Protein AF-R9K2A7-F1 (afdb_monomer)

Mean predicted aligned error: 7.9 Å

Radius of gyration: 16.54 Å; Cα contacts (8 Å, |Δi|>4): 58; chains: 1; bounding box: 51×15×39 Å

Foldseek 3Di:
DDDPPFPDKDKDWDKADDPPPPQIDIDIDIDTDDDPVVVVVVVVVSVVVVVVVNVVSCVVRVVPD

Structure (mmCIF, N/CA/C/O backbone):
data_AF-R9K2A7-F1
#
_entry.id   AF-R9K2A7-F1
#
loop_
_atom_site.group_PDB
_atom_site.id
_atom_site.type_symbol
_atom_site.label_atom_id
_atom_site.label_alt_id
_atom_site.label_comp_id
_atom_site.label_asym_id
_atom_site.label_entity_id
_atom_site.label_seq_id
_atom_site.pdbx_PDB_ins_code
_atom_site.Cartn_x
_atom_site.Cartn_y
_atom_site.Cartn_z
_atom_site.occupancy
_atom_site.B_iso_or_equiv
_atom_site.auth_seq_id
_atom_site.auth_comp_id
_atom_site.auth_asym_id
_atom_site.auth_atom_id
_atom_site.pdbx_PDB_model_num
ATOM 1 N N . MET A 1 1 ? -29.187 -8.591 20.179 1.00 40.06 1 MET A N 1
ATOM 2 C CA . MET A 1 1 ? -27.875 -8.902 19.575 1.00 40.06 1 MET A CA 1
ATOM 3 C C . MET A 1 1 ? -27.585 -7.756 18.625 1.00 40.06 1 MET A C 1
ATOM 5 O O . MET A 1 1 ? -28.418 -7.511 17.767 1.00 40.06 1 MET A O 1
ATOM 9 N N . ALA A 1 2 ? -26.556 -6.950 18.887 1.00 42.78 2 ALA A N 1
ATOM 10 C CA . ALA A 1 2 ? -26.282 -5.762 18.082 1.00 42.78 2 ALA A CA 1
ATOM 11 C C . ALA A 1 2 ? -25.514 -6.183 16.826 1.00 42.78 2 ALA A C 1
ATOM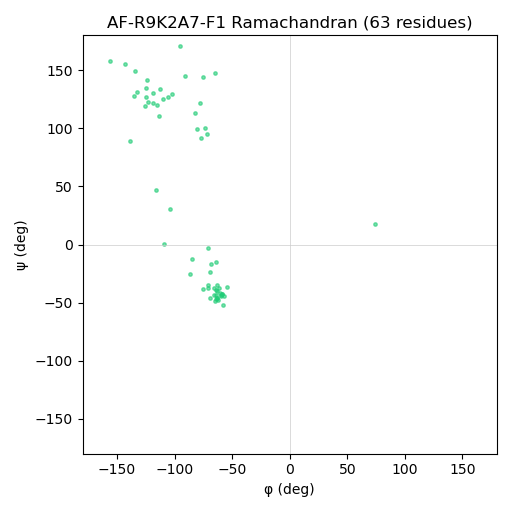 13 O O . ALA A 1 2 ? -24.389 -6.666 16.920 1.00 42.78 2 ALA A O 1
ATOM 14 N N . GLU A 1 3 ? -26.156 -6.044 15.671 1.00 47.91 3 GLU A N 1
ATOM 15 C CA . GLU A 1 3 ? -25.525 -6.198 14.367 1.00 47.91 3 GLU A CA 1
ATOM 16 C C . GLU A 1 3 ? -24.656 -4.955 14.142 1.00 47.91 3 GLU A C 1
ATOM 18 O O . GLU A 1 3 ? -25.160 -3.863 13.882 1.00 47.91 3 GLU A O 1
ATOM 23 N N . V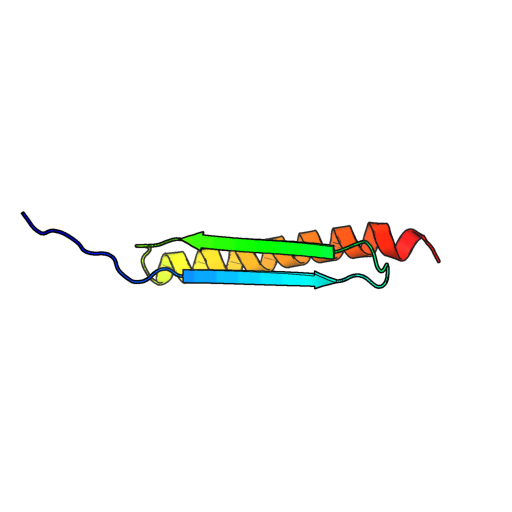AL A 1 4 ? -23.345 -5.080 14.360 1.00 52.78 4 VAL A N 1
ATOM 24 C CA . VAL A 1 4 ? -22.406 -3.989 14.084 1.00 52.78 4 VAL A CA 1
ATOM 25 C C . VAL A 1 4 ? -22.191 -3.960 12.574 1.00 52.78 4 VAL A C 1
ATOM 27 O O . VAL A 1 4 ? -21.330 -4.659 12.046 1.00 52.78 4 VAL A O 1
ATOM 30 N N . GLN A 1 5 ? -23.001 -3.172 11.868 1.00 50.38 5 GLN A N 1
ATOM 31 C CA . GLN A 1 5 ? -22.736 -2.833 10.473 1.00 50.3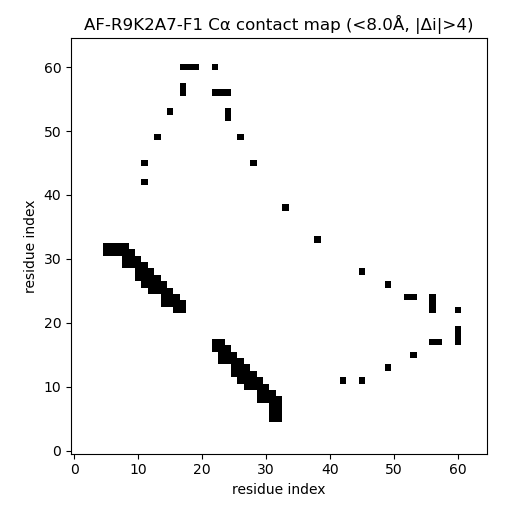8 5 GLN A CA 1
ATOM 32 C C . GLN A 1 5 ? -21.557 -1.866 10.430 1.00 50.38 5 GLN A C 1
ATOM 34 O O . GLN A 1 5 ? -21.689 -0.659 10.618 1.00 50.38 5 GLN A O 1
ATOM 39 N N . ILE A 1 6 ? -20.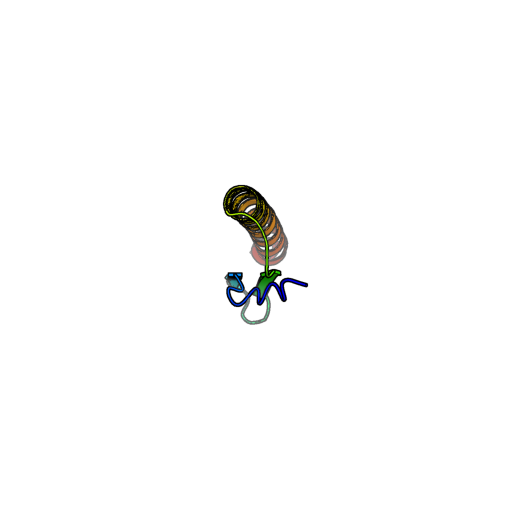371 -2.422 10.228 1.00 55.28 6 ILE A N 1
ATOM 40 C CA . ILE A 1 6 ? -19.174 -1.647 9.948 1.00 55.28 6 ILE A CA 1
ATOM 41 C C . ILE A 1 6 ? -19.210 -1.283 8.461 1.00 55.28 6 ILE A C 1
ATOM 43 O O . ILE A 1 6 ? -18.856 -2.095 7.617 1.00 55.28 6 ILE A O 1
ATOM 47 N N . THR A 1 7 ? -19.637 -0.065 8.132 1.00 55.97 7 THR A N 1
ATOM 48 C CA . THR A 1 7 ? -19.707 0.429 6.743 1.00 55.97 7 THR A CA 1
ATOM 49 C C . THR A 1 7 ? -18.770 1.614 6.502 1.00 55.97 7 THR A C 1
ATOM 51 O O . THR A 1 7 ? -19.173 2.626 5.933 1.00 55.97 7 THR A O 1
ATOM 54 N N . SER A 1 8 ? -17.514 1.531 6.948 1.00 64.44 8 SER A N 1
ATOM 55 C CA . SER A 1 8 ? -16.478 2.489 6.536 1.00 64.44 8 SER A CA 1
ATOM 56 C C . SER A 1 8 ? -15.157 1.773 6.263 1.00 64.44 8 SER A C 1
ATOM 58 O O . SER A 1 8 ? -14.330 1.581 7.160 1.00 64.44 8 SER A O 1
ATOM 60 N N . GLY A 1 9 ? -14.972 1.340 5.020 1.00 78.38 9 GLY A N 1
ATOM 61 C CA . GLY A 1 9 ? -13.686 0.846 4.549 1.00 78.38 9 GLY A CA 1
ATOM 62 C C . GLY A 1 9 ? -12.706 1.986 4.292 1.00 78.38 9 GLY A C 1
ATOM 63 O O . GLY A 1 9 ? -13.085 3.062 3.830 1.00 78.38 9 GLY A O 1
ATOM 64 N N . VAL A 1 10 ? -11.430 1.744 4.575 1.00 85.81 10 VAL A N 1
ATOM 65 C CA . VAL A 1 10 ? -10.324 2.646 4.244 1.00 85.81 10 VAL A CA 1
ATOM 66 C C . VAL A 1 10 ? -9.457 1.962 3.197 1.00 85.81 10 VAL A C 1
ATOM 68 O O . VAL A 1 10 ? -9.125 0.782 3.314 1.00 85.81 10 VAL A O 1
ATOM 71 N N . THR A 1 11 ? -9.099 2.708 2.153 1.00 91.50 11 THR A N 1
ATOM 72 C CA . THR A 1 11 ? -8.170 2.262 1.112 1.00 91.50 11 THR A CA 1
ATOM 73 C C . THR A 1 11 ? -7.012 3.246 1.024 1.00 91.50 11 THR A C 1
ATOM 75 O O . THR A 1 11 ? -7.225 4.431 0.770 1.00 91.50 11 THR A O 1
ATOM 78 N N . PHE A 1 12 ? -5.788 2.756 1.199 1.00 90.88 12 PHE A N 1
ATOM 79 C CA . PHE A 1 12 ? -4.572 3.474 0.830 1.00 90.88 12 PHE A CA 1
ATOM 80 C C . PHE A 1 12 ? -4.046 2.906 -0.484 1.00 90.88 12 PHE A C 1
ATOM 82 O O . PHE A 1 12 ? -3.903 1.692 -0.620 1.00 90.88 12 PHE A O 1
ATOM 89 N N . GLN A 1 13 ? -3.770 3.781 -1.447 1.00 93.25 13 GLN A N 1
ATOM 90 C CA . GLN A 1 13 ? -3.221 3.410 -2.747 1.00 93.25 1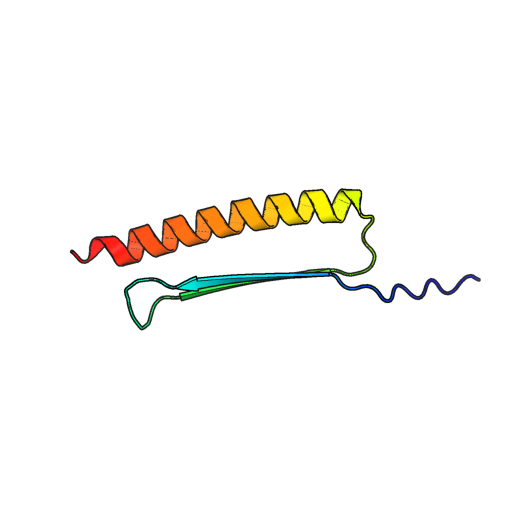3 GLN A CA 1
ATOM 91 C C . GLN A 1 13 ? -2.047 4.330 -3.077 1.00 93.25 13 GLN A C 1
ATOM 93 O O . GLN A 1 13 ? -2.158 5.551 -2.959 1.00 93.25 13 GLN A O 1
ATOM 98 N N . LYS A 1 14 ? -0.922 3.744 -3.488 1.00 92.06 14 LYS A N 1
ATOM 99 C CA . LYS A 1 14 ? 0.239 4.456 -4.028 1.00 92.06 14 LYS A CA 1
ATOM 100 C C . LYS A 1 14 ? 0.709 3.699 -5.260 1.00 92.06 14 LYS A C 1
ATOM 102 O O . LYS A 1 14 ? 0.924 2.490 -5.214 1.00 92.06 14 LYS A O 1
ATOM 107 N N . ARG A 1 15 ? 0.843 4.436 -6.358 1.00 91.00 15 ARG A N 1
ATOM 108 C CA . ARG A 1 15 ? 1.449 3.963 -7.597 1.00 91.00 15 ARG A CA 1
ATOM 109 C C . ARG A 1 15 ? 2.825 4.603 -7.713 1.00 91.00 15 ARG A C 1
ATOM 111 O O . ARG A 1 15 ? 2.935 5.819 -7.594 1.00 91.00 15 ARG A O 1
ATOM 118 N N . ILE A 1 16 ? 3.840 3.778 -7.908 1.00 88.00 16 ILE A N 1
ATOM 119 C CA . ILE A 1 16 ? 5.236 4.165 -8.082 1.00 88.00 16 ILE A CA 1
ATOM 120 C C . ILE A 1 16 ? 5.570 3.878 -9.541 1.00 88.00 16 ILE A C 1
ATOM 122 O O . ILE A 1 16 ? 5.324 2.776 -10.034 1.00 88.00 16 ILE A O 1
ATOM 126 N N . ILE A 1 17 ? 6.058 4.892 -10.241 1.00 84.19 17 ILE A N 1
ATOM 127 C CA . ILE A 1 17 ? 6.386 4.829 -11.663 1.00 84.19 17 ILE A CA 1
ATOM 128 C C . ILE A 1 17 ? 7.880 5.120 -11.760 1.00 84.19 17 ILE A C 1
ATOM 130 O O . ILE A 1 17 ? 8.339 6.077 -11.140 1.00 84.19 17 ILE A O 1
ATOM 134 N N . SER A 1 18 ? 8.617 4.285 -12.485 1.00 81.50 18 SER A N 1
ATOM 135 C CA . SER A 1 18 ? 10.021 4.547 -12.804 1.00 81.50 18 SER A CA 1
ATOM 136 C C . SER A 1 18 ? 10.154 5.209 -14.178 1.00 81.50 18 SER A C 1
ATOM 138 O O . SER A 1 18 ? 9.184 5.276 -14.938 1.00 81.50 18 SER A O 1
ATOM 140 N N . ASP A 1 19 ? 11.359 5.668 -14.510 1.00 78.88 19 ASP A N 1
ATOM 141 C CA . ASP A 1 19 ? 11.671 6.175 -15.850 1.00 78.88 19 ASP A CA 1
ATOM 142 C C . ASP A 1 19 ? 11.661 5.061 -16.917 1.00 78.88 19 ASP A C 1
ATOM 144 O O . ASP A 1 19 ? 11.536 5.341 -18.113 1.00 78.88 19 ASP A O 1
ATOM 148 N N . GLU A 1 20 ? 11.722 3.788 -16.508 1.00 80.06 20 GLU A N 1
ATOM 149 C CA . GLU A 1 20 ? 11.533 2.658 -17.409 1.00 80.06 20 GLU A CA 1
ATOM 150 C C . GLU A 1 20 ? 10.036 2.442 -17.710 1.00 80.06 20 GLU A C 1
ATOM 152 O O . GLU A 1 20 ? 9.240 2.149 -16.811 1.00 80.06 20 GLU A O 1
ATOM 157 N N . PRO A 1 21 ? 9.617 2.485 -18.991 1.00 74.12 21 PRO A N 1
ATOM 158 C CA . PRO A 1 21 ? 8.202 2.468 -19.376 1.00 74.12 21 PRO A CA 1
ATOM 159 C C . PRO A 1 21 ? 7.458 1.177 -19.000 1.00 74.12 21 PRO A C 1
ATOM 161 O O . PRO A 1 21 ? 6.227 1.156 -19.016 1.00 74.12 21 PRO A O 1
ATOM 164 N N . ASN A 1 22 ? 8.188 0.111 -18.658 1.00 80.12 22 ASN A N 1
ATOM 165 C CA . ASN A 1 22 ? 7.634 -1.187 -18.273 1.00 80.12 22 ASN A CA 1
ATOM 166 C C . ASN A 1 22 ? 7.803 -1.514 -16.781 1.00 80.12 22 ASN A C 1
ATOM 168 O O . ASN A 1 22 ? 7.363 -2.583 -16.360 1.00 80.12 22 ASN A O 1
ATOM 172 N N . ALA A 1 23 ? 8.409 -0.632 -15.982 1.00 84.12 23 ALA A N 1
ATOM 173 C CA . ALA A 1 23 ? 8.643 -0.878 -14.565 1.00 84.12 23 ALA A CA 1
ATOM 174 C C . ALA A 1 23 ? 7.810 0.083 -13.705 1.00 84.12 23 ALA A C 1
ATOM 176 O O . ALA A 1 23 ? 8.027 1.298 -13.649 1.00 84.12 23 ALA A O 1
ATOM 177 N N . TYR A 1 24 ? 6.815 -0.487 -13.027 1.00 90.81 24 TYR A N 1
ATOM 178 C CA . TYR A 1 24 ? 5.970 0.211 -12.067 1.00 90.81 24 TYR A CA 1
ATOM 179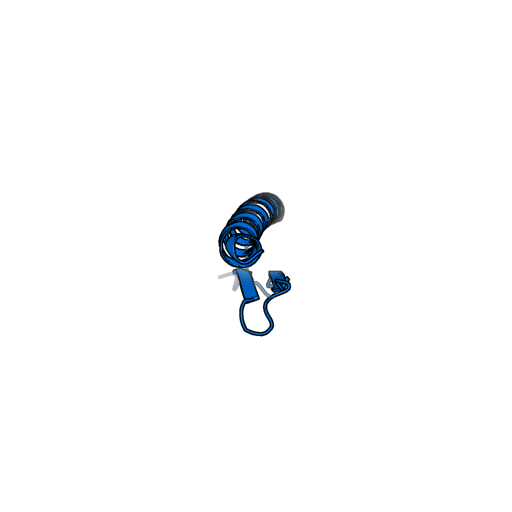 C C . TYR A 1 24 ? 5.634 -0.713 -10.897 1.00 90.81 24 TYR A C 1
ATOM 181 O O . TYR A 1 24 ? 5.588 -1.934 -11.047 1.00 90.81 24 TYR A O 1
ATOM 189 N N . ALA A 1 25 ? 5.327 -0.118 -9.748 1.00 90.12 25 ALA A N 1
ATOM 190 C CA . ALA A 1 25 ? 4.759 -0.820 -8.606 1.00 90.12 25 ALA A CA 1
ATOM 191 C C . ALA A 1 25 ? 3.435 -0.170 -8.191 1.00 90.12 25 ALA A C 1
ATOM 193 O O . ALA A 1 25 ? 3.277 1.052 -8.214 1.00 90.12 25 ALA A O 1
ATOM 194 N N . GLU A 1 26 ? 2.460 -0.986 -7.802 1.00 94.19 26 GLU A N 1
ATOM 195 C CA . GLU A 1 26 ? 1.202 -0.521 -7.224 1.00 94.19 26 GLU A CA 1
ATOM 196 C C . GLU A 1 26 ? 0.989 -1.195 -5.873 1.00 94.19 26 GLU A C 1
ATOM 198 O O . GLU A 1 26 ? 1.036 -2.417 -5.754 1.00 94.19 26 GLU A O 1
ATOM 203 N N . ILE A 1 27 ? 0.749 -0.378 -4.850 1.00 93.50 27 ILE A N 1
ATOM 204 C CA . ILE A 1 27 ? 0.540 -0.831 -3.481 1.00 93.50 27 ILE A CA 1
ATOM 205 C C . ILE A 1 27 ? -0.853 -0.397 -3.059 1.00 93.50 27 ILE A C 1
ATOM 207 O O . ILE A 1 27 ? -1.174 0.795 -3.060 1.00 93.50 27 ILE A O 1
ATOM 211 N N . ILE A 1 28 ? -1.672 -1.376 -2.683 1.00 92.75 28 ILE A N 1
ATOM 212 C CA . ILE A 1 28 ? -3.048 -1.180 -2.236 1.00 92.75 28 ILE A CA 1
ATOM 213 C C . ILE A 1 28 ? -3.208 -1.846 -0.871 1.00 92.75 28 ILE A C 1
ATOM 215 O O . ILE A 1 28 ? -3.062 -3.059 -0.745 1.00 92.75 28 ILE A O 1
ATOM 219 N N . LEU A 1 29 ? -3.554 -1.057 0.144 1.00 91.44 29 LEU A N 1
ATOM 220 C CA . LEU A 1 29 ? -3.910 -1.544 1.473 1.00 91.44 29 LEU A CA 1
ATOM 221 C C . LEU A 1 29 ? -5.377 -1.217 1.750 1.00 91.44 29 LEU A C 1
ATOM 223 O O . LEU A 1 29 ? -5.769 -0.050 1.742 1.00 91.44 29 LEU A O 1
ATOM 227 N N . LYS A 1 30 ? -6.180 -2.256 1.985 1.00 92.50 30 LYS A N 1
ATOM 228 C CA 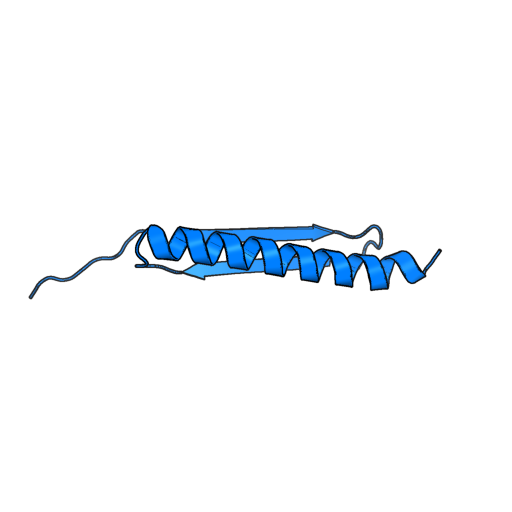. LYS A 1 30 ? -7.619 -2.161 2.251 1.00 92.50 30 LYS A CA 1
ATOM 229 C C . LYS A 1 30 ? -7.953 -2.840 3.565 1.00 92.50 30 LYS A C 1
ATOM 231 O O . LYS A 1 30 ? -7.492 -3.949 3.818 1.00 92.50 30 LYS A O 1
ATOM 236 N N . PHE A 1 31 ? -8.767 -2.182 4.374 1.00 87.25 31 PHE A N 1
ATOM 237 C CA . PHE A 1 31 ? -9.272 -2.731 5.626 1.00 87.25 31 PHE A CA 1
ATOM 238 C C . PHE A 1 31 ? -10.577 -2.043 6.017 1.00 87.25 31 PHE A C 1
ATOM 240 O O . PHE A 1 31 ? -10.864 -0.919 5.602 1.00 87.25 31 PHE A O 1
ATOM 247 N N . GLU A 1 32 ? -11.354 -2.723 6.848 1.00 90.31 32 GLU A N 1
ATOM 248 C CA . GLU A 1 32 ? -12.646 -2.259 7.343 1.00 90.31 32 GLU A CA 1
ATOM 249 C C . GLU A 1 32 ? -12.709 -2.513 8.852 1.00 90.31 32 GLU A C 1
ATOM 251 O O . GLU A 1 32 ? -12.094 -3.451 9.359 1.00 90.31 32 GLU A O 1
ATOM 256 N N . GLY A 1 33 ? -13.429 -1.670 9.591 1.00 85.81 33 GLY A N 1
ATOM 257 C CA . GLY A 1 33 ? -13.728 -1.942 11.005 1.00 85.81 33 GLY A CA 1
ATOM 258 C C . GLY A 1 33 ? -12.598 -1.759 11.992 1.00 85.81 33 GLY A C 1
ATOM 259 O O . GLY A 1 33 ? -12.683 -2.250 13.115 1.00 85.81 33 GLY A O 1
ATOM 260 N N . LEU A 1 34 ? -11.556 -1.035 11.596 1.00 85.69 34 LEU A N 1
ATOM 261 C CA . LEU A 1 34 ? -10.461 -0.687 12.485 1.00 85.69 34 LEU A CA 1
ATOM 262 C C . LEU A 1 34 ? -10.716 0.647 13.184 1.00 85.69 34 LEU A C 1
ATOM 264 O O . LEU A 1 34 ? -11.268 1.580 12.606 1.00 85.69 34 LEU A O 1
ATOM 268 N N . GLN A 1 35 ? -10.270 0.732 14.437 1.00 88.06 35 GLN A N 1
ATOM 269 C CA . GLN A 1 35 ? -10.254 1.984 15.191 1.00 88.06 35 GLN A CA 1
ATOM 270 C C . GLN A 1 35 ? -9.295 2.990 14.548 1.00 88.06 35 GLN A C 1
ATOM 272 O O . GLN A 1 35 ? -8.245 2.600 14.037 1.00 88.06 35 GLN A O 1
ATOM 277 N N . GLU A 1 36 ? -9.605 4.285 14.646 1.00 85.12 36 GLU A N 1
ATOM 278 C CA . GLU A 1 36 ? -8.817 5.370 14.040 1.00 85.12 36 GLU A CA 1
ATOM 279 C C . GLU A 1 36 ? -7.332 5.348 14.439 1.00 85.12 36 GLU A C 1
ATOM 281 O O . GLU A 1 36 ? -6.465 5.592 13.602 1.00 85.12 36 GLU A O 1
ATOM 286 N N . SER A 1 37 ? -7.018 4.976 15.685 1.00 88.62 37 SER A N 1
ATOM 287 C CA . SER A 1 37 ? -5.636 4.800 16.156 1.00 88.62 37 SER A CA 1
ATOM 288 C C . SER A 1 37 ? -4.881 3.740 15.349 1.00 88.62 37 SER A C 1
ATOM 290 O O . SER A 1 37 ? -3.755 3.971 14.913 1.00 88.62 37 SER A O 1
ATOM 292 N N . ARG A 1 38 ? -5.527 2.604 15.065 1.00 89.69 38 ARG A N 1
ATOM 293 C CA . ARG A 1 38 ? -4.959 1.532 14.243 1.00 89.69 38 ARG A CA 1
ATOM 294 C C . ARG A 1 38 ? -4.871 1.930 12.772 1.00 89.69 38 ARG A C 1
ATOM 296 O O . ARG A 1 38 ? -3.915 1.560 12.100 1.00 89.69 38 ARG A O 1
ATOM 303 N N . VAL A 1 39 ? -5.833 2.713 12.278 1.00 88.94 39 VAL A N 1
ATOM 304 C CA . VAL A 1 39 ? -5.781 3.290 10.925 1.00 88.94 39 VAL A CA 1
ATOM 305 C C . VAL A 1 39 ? -4.562 4.202 10.770 1.00 88.94 39 VAL A C 1
ATOM 307 O O . VAL A 1 39 ? -3.887 4.141 9.744 1.00 88.94 39 VAL A O 1
ATOM 310 N N . ALA A 1 40 ? -4.244 5.017 11.780 1.00 89.06 40 ALA A N 1
ATOM 311 C CA . ALA A 1 40 ? -3.074 5.893 11.764 1.00 89.06 40 ALA A CA 1
ATOM 312 C C . ALA A 1 40 ? -1.753 5.105 11.727 1.00 89.06 40 ALA A C 1
ATOM 314 O O . ALA A 1 40 ? -0.882 5.427 10.917 1.00 89.06 40 ALA A O 1
ATOM 315 N N . GLU A 1 41 ? -1.633 4.040 12.524 1.00 93.62 41 GLU A N 1
ATOM 316 C CA . GLU A 1 41 ? -0.471 3.139 12.496 1.00 93.62 41 GLU A CA 1
ATOM 317 C C . GLU A 1 41 ? -0.326 2.427 11.141 1.00 93.62 41 GLU A C 1
ATOM 319 O O . GLU A 1 41 ? 0.755 2.415 10.554 1.00 93.62 41 GLU A O 1
ATOM 324 N N . LEU A 1 42 ? -1.421 1.889 10.589 1.00 92.94 42 LEU A N 1
ATOM 325 C CA . LEU A 1 42 ? -1.417 1.243 9.271 1.00 92.94 42 LEU A CA 1
ATOM 326 C C . LEU A 1 42 ? -1.063 2.217 8.150 1.00 92.94 42 LEU A C 1
ATOM 328 O O . LEU A 1 42 ? -0.394 1.841 7.190 1.00 92.94 42 LEU A O 1
ATOM 332 N N . ARG A 1 43 ? -1.477 3.479 8.274 1.00 91.62 43 ARG A N 1
ATOM 333 C CA . ARG A 1 43 ? -1.087 4.537 7.343 1.00 91.62 43 ARG A CA 1
ATOM 3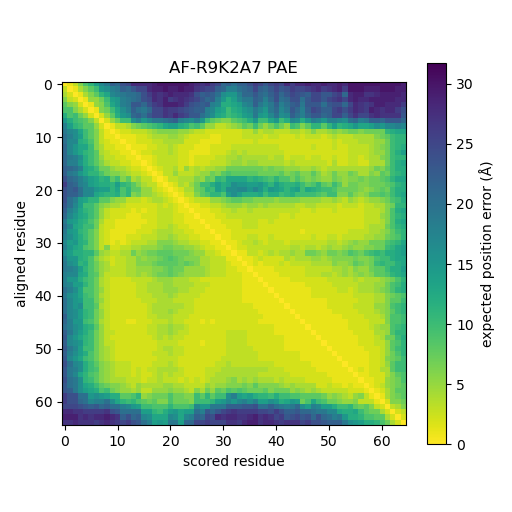34 C C . ARG A 1 43 ? 0.417 4.792 7.393 1.00 91.62 43 ARG A C 1
ATOM 336 O O . ARG A 1 43 ? 1.013 5.057 6.354 1.00 91.62 43 ARG A O 1
ATOM 343 N N . GLU A 1 44 ? 1.029 4.753 8.572 1.00 94.81 44 GLU A N 1
ATOM 344 C CA . GLU A 1 44 ? 2.476 4.915 8.716 1.00 94.81 44 GLU A CA 1
ATOM 345 C C . GLU A 1 44 ? 3.248 3.729 8.144 1.00 94.81 44 GLU A C 1
ATOM 347 O O . GLU A 1 44 ? 4.150 3.933 7.333 1.00 94.81 44 GLU A O 1
ATOM 352 N N . LEU A 1 45 ? 2.824 2.504 8.461 1.00 95.25 45 LEU A N 1
ATOM 353 C CA . LEU A 1 45 ? 3.390 1.287 7.877 1.00 95.25 45 LEU A CA 1
ATOM 354 C C . LEU A 1 45 ? 3.291 1.293 6.350 1.00 95.25 45 LEU A C 1
ATOM 356 O O . LEU A 1 45 ? 4.272 1.007 5.670 1.00 95.25 45 LEU A O 1
ATOM 360 N N . PHE A 1 46 ? 2.137 1.689 5.807 1.00 94.06 46 PHE A N 1
ATOM 361 C CA . PHE A 1 46 ? 1.941 1.825 4.367 1.00 94.06 46 PHE A CA 1
ATOM 362 C C . PHE A 1 46 ? 2.922 2.823 3.741 1.00 94.06 46 PHE A C 1
ATOM 364 O O . PHE A 1 46 ? 3.474 2.549 2.678 1.00 94.06 46 PHE A O 1
ATOM 371 N N . ARG A 1 47 ? 3.163 3.973 4.388 1.00 93.56 47 ARG A N 1
ATOM 372 C CA . ARG A 1 47 ? 4.134 4.963 3.896 1.00 93.56 47 ARG A CA 1
ATOM 373 C C . ARG A 1 47 ? 5.553 4.404 3.874 1.00 93.56 47 ARG A C 1
ATOM 375 O O . ARG A 1 47 ? 6.231 4.591 2.870 1.00 93.56 47 ARG A O 1
ATOM 382 N N . ASN A 1 48 ? 5.976 3.731 4.944 1.00 96.00 48 ASN A N 1
ATOM 383 C CA . ASN A 1 48 ? 7.323 3.167 5.042 1.00 96.00 48 ASN A CA 1
ATOM 384 C C . ASN A 1 48 ? 7.531 2.073 3.992 1.00 96.00 48 ASN A C 1
ATOM 386 O O . ASN A 1 48 ? 8.471 2.155 3.210 1.00 96.00 48 ASN A O 1
ATOM 390 N N . PHE A 1 49 ? 6.590 1.132 3.891 1.00 93.69 49 PHE A N 1
ATOM 391 C CA . PHE A 1 49 ? 6.634 0.078 2.880 1.00 93.69 49 PHE A CA 1
ATOM 392 C C . PHE A 1 49 ? 6.665 0.654 1.459 1.00 93.69 49 PHE A C 1
ATOM 394 O O . PHE A 1 49 ? 7.450 0.224 0.621 1.00 93.69 49 PHE A O 1
ATOM 401 N N . ALA A 1 50 ? 5.854 1.677 1.181 1.00 93.00 50 ALA A N 1
ATOM 402 C CA . ALA A 1 50 ? 5.854 2.299 -0.133 1.00 93.00 50 ALA A CA 1
ATOM 403 C C . ALA A 1 50 ? 7.128 3.095 -0.448 1.00 93.00 50 ALA A C 1
ATOM 405 O O . ALA A 1 50 ? 7.419 3.290 -1.623 1.00 93.00 50 ALA A O 1
ATOM 406 N N . ALA A 1 51 ? 7.864 3.570 0.558 1.00 92.75 51 ALA A N 1
ATOM 407 C CA . ALA A 1 51 ? 9.180 4.173 0.366 1.00 92.75 51 ALA A CA 1
ATOM 408 C C . ALA A 1 51 ? 10.251 3.106 0.085 1.00 92.75 51 ALA A C 1
ATOM 410 O O . ALA A 1 51 ? 11.096 3.313 -0.777 1.00 92.75 51 ALA A O 1
ATOM 411 N N . GLU A 1 52 ? 10.187 1.948 0.749 1.00 94.56 52 GLU A N 1
ATOM 412 C CA . GLU A 1 52 ? 11.095 0.825 0.473 1.00 94.56 52 GLU A CA 1
ATOM 413 C C . GLU A 1 52 ? 10.904 0.276 -0.944 1.00 94.56 52 GLU A C 1
ATOM 415 O O . GLU A 1 52 ? 11.875 0.119 -1.677 1.00 94.56 52 GLU A O 1
ATOM 420 N N . VAL A 1 53 ? 9.655 0.053 -1.366 1.00 91.50 53 VAL A N 1
ATOM 421 C CA . VAL A 1 53 ? 9.347 -0.397 -2.736 1.00 91.50 53 VAL A CA 1
ATOM 422 C C . VAL A 1 53 ? 9.798 0.631 -3.776 1.00 91.50 53 VAL A C 1
ATOM 424 O O . VAL A 1 53 ? 10.271 0.254 -4.843 1.00 91.50 53 VAL A O 1
ATOM 427 N N . GLU A 1 54 ? 9.663 1.924 -3.479 1.00 89.94 54 GLU A N 1
ATOM 428 C CA . GLU A 1 54 ? 10.144 3.002 -4.348 1.00 89.94 54 GLU A CA 1
ATOM 429 C C . GLU A 1 54 ? 11.669 2.996 -4.459 1.00 89.94 54 GLU A C 1
ATOM 431 O O . GLU A 1 54 ? 12.182 3.078 -5.570 1.00 89.94 54 GLU A O 1
ATOM 436 N N . GLY A 1 55 ? 12.384 2.810 -3.346 1.00 89.25 55 GLY A N 1
ATOM 437 C CA . GLY A 1 55 ? 13.837 2.640 -3.339 1.00 89.25 55 GLY A CA 1
ATOM 438 C C . GLY A 1 55 ? 14.283 1.452 -4.188 1.00 89.25 55 GLY A C 1
ATOM 439 O O . GLY A 1 55 ? 15.075 1.638 -5.103 1.00 89.25 55 GLY A O 1
ATOM 440 N N . MET A 1 56 ? 13.698 0.272 -3.966 1.00 89.12 56 MET A N 1
ATOM 441 C CA . MET A 1 56 ? 14.029 -0.936 -4.734 1.00 89.12 56 MET A CA 1
ATOM 442 C C . MET A 1 56 ? 13.762 -0.758 -6.232 1.00 89.12 56 MET A C 1
ATOM 444 O O . MET A 1 56 ? 14.599 -1.109 -7.057 1.00 89.12 56 MET A O 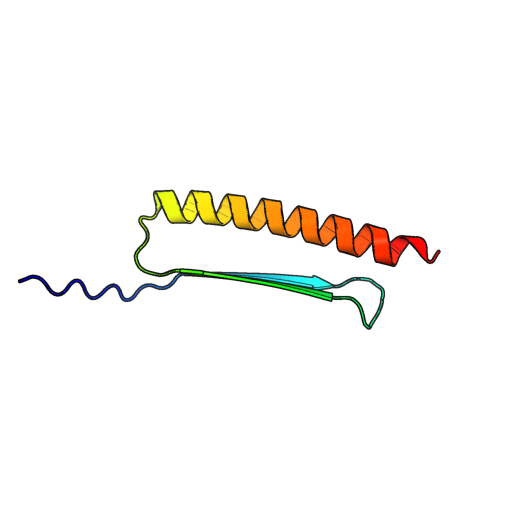1
ATOM 448 N N . LEU A 1 57 ? 12.613 -0.175 -6.596 1.00 87.06 57 LEU A N 1
ATOM 449 C CA . LEU A 1 57 ? 12.279 0.068 -7.998 1.00 87.06 57 LEU A CA 1
ATOM 450 C C . LEU A 1 57 ? 13.272 1.040 -8.647 1.00 87.06 57 LEU A C 1
ATOM 452 O O . LEU A 1 57 ? 13.661 0.837 -9.794 1.00 87.06 57 LEU A O 1
ATOM 456 N N . LEU A 1 58 ? 13.686 2.087 -7.931 1.00 83.31 58 LEU A N 1
ATOM 457 C CA . LEU A 1 58 ? 14.670 3.047 -8.426 1.00 83.31 58 LEU A CA 1
ATOM 458 C C . LEU A 1 58 ? 16.075 2.451 -8.504 1.00 83.31 58 LEU A C 1
ATOM 460 O O . LEU A 1 58 ? 16.783 2.765 -9.452 1.00 83.31 58 LEU A O 1
ATOM 464 N N . GLU A 1 59 ? 16.485 1.598 -7.565 1.00 83.25 59 GLU A N 1
ATOM 465 C CA . GLU A 1 59 ? 17.782 0.915 -7.611 1.00 83.25 59 GLU A CA 1
ATOM 466 C C . GLU A 1 59 ? 17.890 0.006 -8.843 1.00 83.25 59 GLU A C 1
ATOM 468 O O . GLU A 1 59 ? 18.859 0.120 -9.591 1.00 83.25 59 GLU A O 1
ATOM 473 N N . ASP A 1 60 ? 16.877 -0.822 -9.111 1.00 75.31 60 ASP A N 1
ATOM 474 C CA . ASP A 1 60 ? 16.855 -1.707 -10.285 1.00 75.31 60 ASP A CA 1
ATOM 475 C C . ASP A 1 60 ? 16.779 -0.936 -11.615 1.00 75.31 60 ASP A C 1
ATOM 477 O O . ASP A 1 60 ? 17.436 -1.312 -12.585 1.00 75.31 60 ASP A O 1
ATOM 481 N N . THR A 1 61 ? 16.025 0.168 -11.660 1.00 71.50 61 THR A N 1
ATOM 482 C CA . THR A 1 61 ? 15.809 0.944 -12.900 1.00 71.50 61 THR A CA 1
ATOM 483 C C . THR A 1 61 ? 16.897 1.994 -13.163 1.00 71.50 61 THR A C 1
ATOM 485 O O . THR A 1 61 ? 17.168 2.337 -14.312 1.00 71.50 61 THR A O 1
ATOM 488 N N . SER A 1 62 ? 17.588 2.478 -12.122 1.00 60.75 62 SER A N 1
ATOM 489 C CA . SER A 1 62 ? 18.704 3.437 -12.246 1.00 60.75 62 SER A CA 1
ATOM 490 C C . SER A 1 62 ? 20.052 2.772 -12.532 1.00 60.75 62 SER A C 1
ATOM 492 O O . SER A 1 62 ? 21.001 3.463 -12.895 1.00 60.75 62 SER A O 1
ATOM 494 N N . LEU A 1 63 ? 20.165 1.444 -12.402 1.00 55.53 63 LEU A N 1
ATOM 495 C CA . LEU A 1 63 ? 21.379 0.682 -12.743 1.00 55.53 63 LEU A CA 1
ATOM 496 C C . LEU A 1 63 ? 21.654 0.598 -14.262 1.00 55.53 63 LEU A C 1
ATOM 498 O O . LEU A 1 63 ? 22.682 0.054 -14.662 1.00 55.53 63 LEU A O 1
ATOM 502 N N . TYR A 1 64 ? 20.773 1.153 -15.103 1.00 48.66 64 TYR A N 1
ATOM 503 C CA . TYR A 1 64 ? 20.874 1.162 -16.569 1.00 48.66 64 TYR A CA 1
ATOM 504 C C . TYR A 1 64 ? 21.306 2.515 -17.177 1.00 48.66 64 TYR A C 1
ATOM 506 O O . TYR A 1 64 ? 20.927 2.825 -18.310 1.00 48.66 64 TYR A O 1
ATOM 514 N N . ILE A 1 65 ? 22.115 3.314 -16.465 1.00 48.09 65 ILE A N 1
ATOM 515 C CA . ILE A 1 65 ? 22.750 4.534 -17.013 1.00 48.09 65 ILE A CA 1
ATOM 516 C C . ILE A 1 65 ? 24.265 4.362 -17.139 1.00 48.09 65 ILE A C 1
ATOM 518 O O . ILE A 1 65 ? 24.910 4.009 -16.127 1.00 48.09 65 ILE A O 1
#

Solvent-accessible surface area (backbone atoms only — not comparable to full-atom values): 4174 Å² total; per-residue (Å²): 134,87,81,81,81,72,86,60,72,49,76,50,76,51,76,46,78,53,95,47,96,87,47,71,50,78,49,76,50,74,53,63,74,67,55,70,72,56,50,53,52,51,52,51,52,51,51,53,53,54,48,52,54,44,50,54,53,46,56,69,62,60,72,78,115

Sequence (65 aa):
MAEVQITSGVTFQKRIISDEPNAYAEIILKFEGLQESRVAELRELFRNFAAEVEGMLLEDTSLYI

pLDDT: mean 81.64, std 15.34, range [40.06, 96.0]

Nearest PDB structures (foldseek):
  8ieq-assembly1_C  TM=3.958E-01  e=7.417E+00  Homo sapiens
  6xu6-assembly1_AV  TM=3.674E-01  e=8.468E+00  Drosophila melanogaster
  7syx-assembly1_W  TM=3.673E-01  e=8.468E+00  Oryctolagus cuniculus
  8ied-assembly1_A  TM=3.571E-01  e=9.667E+00  Homo sapiens

Secondary structure (DSSP, 8-state):
--------EEEEEEEEE-SSTT-EEEEEEEEES--HHHHHHHHHHHHHHHHHHHHHHHHHHHTT-